Protein AF-A0A2V9PQK1-F1 (afdb_monomer_lite)

Sequence (66 aa):
VEHPWTVESLAVACGMSRSAFAVCFKDLVGETPLQYLTGWRMQKATGLLQKGDKKLFEVAKSVGYD

Structure (mmCIF, N/CA/C/O backbone):
data_AF-A0A2V9PQK1-F1
#
_entry.id   AF-A0A2V9PQK1-F1
#
loop_
_atom_site.group_PDB
_atom_site.id
_atom_site.type_symbol
_atom_site.label_atom_id
_atom_site.label_alt_id
_atom_site.label_comp_id
_atom_site.label_asym_id
_atom_site.label_entity_id
_atom_site.label_seq_id
_atom_site.pdbx_PDB_ins_code
_atom_site.Cartn_x
_atom_site.Cartn_y
_atom_site.Cartn_z
_atom_site.occupancy
_atom_site.B_iso_or_equiv
_atom_site.auth_seq_id
_atom_site.auth_comp_id
_atom_site.auth_asym_id
_atom_site.auth_atom_id
_atom_site.pdbx_PDB_model_num
ATOM 1 N N . VAL A 1 1 ? -1.366 -9.344 13.034 1.00 41.59 1 VAL A N 1
ATOM 2 C CA . VAL A 1 1 ? -0.440 -8.229 12.736 1.00 41.59 1 VAL A CA 1
ATOM 3 C C . VAL A 1 1 ? -0.895 -7.615 11.426 1.00 41.59 1 VAL A C 1
ATOM 5 O O . VAL A 1 1 ? -0.902 -8.311 10.421 1.00 41.59 1 VAL A O 1
ATOM 8 N N . GLU A 1 2 ? -1.417 -6.390 11.446 1.00 58.62 2 GLU A N 1
ATOM 9 C CA . GLU A 1 2 ? -1.846 -5.702 10.223 1.00 58.62 2 GLU A CA 1
ATOM 10 C C . GLU A 1 2 ? -0.601 -5.085 9.578 1.00 58.62 2 GLU A C 1
ATOM 12 O O . GLU A 1 2 ? -0.021 -4.155 10.128 1.00 58.62 2 GLU A O 1
ATOM 17 N N . HIS A 1 3 ? -0.130 -5.668 8.473 1.00 62.47 3 HIS A N 1
ATOM 18 C CA . HIS A 1 3 ? 1.049 -5.167 7.766 1.00 62.47 3 HIS A CA 1
ATOM 19 C C . HIS A 1 3 ? 0.696 -3.895 6.976 1.00 62.47 3 HIS A C 1
ATOM 21 O O . HIS A 1 3 ? -0.267 -3.921 6.201 1.00 62.47 3 HIS A O 1
ATOM 27 N N . PRO A 1 4 ? 1.462 -2.797 7.121 1.00 73.44 4 PRO A N 1
ATOM 28 C CA . PRO A 1 4 ? 1.285 -1.602 6.309 1.00 73.44 4 PRO A CA 1
ATOM 29 C C . PRO A 1 4 ? 1.790 -1.886 4.890 1.00 73.44 4 PRO A C 1
ATOM 31 O O . PRO A 1 4 ? 2.979 -1.788 4.593 1.00 73.44 4 PRO A O 1
ATOM 34 N N . TRP A 1 5 ? 0.884 -2.292 4.001 1.00 86.38 5 TRP A N 1
ATOM 35 C CA . TRP A 1 5 ? 1.228 -2.524 2.600 1.00 86.38 5 TRP A CA 1
ATOM 36 C C . TRP A 1 5 ? 1.628 -1.215 1.925 1.00 86.38 5 TRP A C 1
ATOM 38 O O . TRP A 1 5 ? 0.854 -0.254 1.898 1.00 86.38 5 TRP A O 1
ATOM 48 N N . THR A 1 6 ? 2.827 -1.190 1.356 1.00 90.50 6 THR A N 1
ATOM 49 C CA . THR A 1 6 ? 3.334 -0.124 0.495 1.00 90.50 6 THR A CA 1
ATOM 50 C C . THR A 1 6 ? 3.584 -0.712 -0.889 1.00 90.50 6 THR A C 1
ATOM 52 O O . THR A 1 6 ? 3.693 -1.926 -1.054 1.00 90.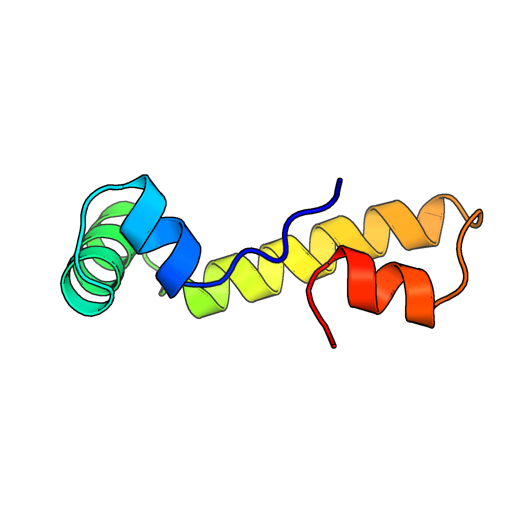50 6 THR A O 1
ATOM 55 N N . VAL A 1 7 ? 3.703 0.142 -1.907 1.00 93.06 7 VAL A N 1
ATOM 56 C CA . VAL A 1 7 ? 4.068 -0.323 -3.258 1.00 93.06 7 VAL A CA 1
ATOM 57 C C . VAL A 1 7 ? 5.416 -1.056 -3.235 1.00 93.06 7 VAL A C 1
ATOM 59 O O . VAL A 1 7 ? 5.607 -2.027 -3.956 1.00 93.06 7 VAL A O 1
ATOM 62 N N . GLU A 1 8 ? 6.339 -0.615 -2.381 1.00 94.25 8 GLU A N 1
ATOM 63 C CA . GLU A 1 8 ? 7.637 -1.260 -2.194 1.00 94.25 8 GLU A CA 1
ATOM 64 C C . GLU A 1 8 ? 7.515 -2.641 -1.543 1.00 94.25 8 GLU A C 1
ATOM 66 O O . GLU A 1 8 ? 8.093 -3.591 -2.060 1.00 94.25 8 GLU A O 1
ATOM 71 N N . SER A 1 9 ? 6.733 -2.792 -0.467 1.00 93.25 9 SER A N 1
ATOM 72 C CA . SER A 1 9 ? 6.591 -4.100 0.184 1.00 93.25 9 SER A CA 1
ATOM 73 C C . SER A 1 9 ? 5.879 -5.122 -0.702 1.00 93.25 9 SER A C 1
ATOM 75 O O . SER A 1 9 ? 6.235 -6.299 -0.679 1.00 93.25 9 SER A O 1
ATOM 77 N N . LEU A 1 10 ? 4.941 -4.676 -1.544 1.00 93.69 10 LEU A N 1
ATOM 78 C CA . LEU A 1 10 ? 4.333 -5.517 -2.576 1.00 93.69 10 LEU A CA 1
ATOM 79 C C . LEU A 1 10 ? 5.336 -5.911 -3.666 1.00 93.69 10 LEU A C 1
ATOM 81 O O . LEU A 1 10 ? 5.411 -7.081 -4.029 1.00 93.69 10 LEU A O 1
ATOM 85 N N . ALA A 1 11 ? 6.141 -4.965 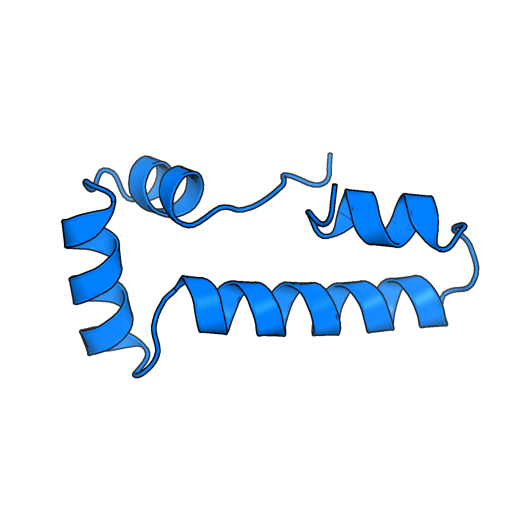-4.152 1.00 96.06 11 ALA A N 1
ATOM 86 C CA . ALA A 1 11 ? 7.166 -5.252 -5.151 1.00 96.06 11 ALA A CA 1
ATOM 87 C C . ALA A 1 11 ? 8.185 -6.282 -4.635 1.00 96.06 11 ALA A C 1
ATOM 89 O O . ALA A 1 11 ? 8.485 -7.251 -5.331 1.00 96.06 11 ALA A O 1
ATOM 90 N N . VAL A 1 12 ? 8.639 -6.124 -3.385 1.00 96.00 12 VAL A N 1
ATOM 91 C CA . VAL A 1 12 ? 9.532 -7.076 -2.706 1.00 96.00 12 VAL A CA 1
ATOM 92 C C . VAL A 1 12 ? 8.884 -8.455 -2.589 1.00 96.00 12 VAL A C 1
ATOM 94 O O . VAL A 1 12 ? 9.530 -9.450 -2.909 1.00 96.00 12 VAL A O 1
ATOM 97 N N . ALA A 1 13 ? 7.607 -8.533 -2.198 1.00 94.06 13 ALA A N 1
ATOM 98 C CA . ALA A 1 13 ? 6.879 -9.801 -2.117 1.00 94.06 13 ALA A CA 1
ATOM 99 C C . ALA A 1 13 ? 6.755 -10.509 -3.481 1.00 94.06 13 ALA A C 1
ATOM 101 O O . ALA A 1 13 ? 6.714 -11.736 -3.535 1.00 94.06 13 ALA A O 1
ATOM 102 N N . CYS A 1 14 ? 6.738 -9.748 -4.578 1.00 94.75 14 CYS A N 1
ATOM 103 C CA . CYS A 1 14 ? 6.730 -10.266 -5.946 1.00 94.75 14 CYS A CA 1
ATOM 104 C C . CYS A 1 14 ? 8.134 -10.496 -6.539 1.00 94.75 14 CYS A C 1
ATOM 106 O O . CYS A 1 14 ? 8.233 -10.903 -7.695 1.00 94.75 14 CYS A O 1
ATOM 108 N N . GLY A 1 15 ? 9.217 -10.224 -5.800 1.00 96.75 15 GLY A N 1
ATOM 109 C CA . GLY A 1 15 ? 10.590 -10.345 -6.306 1.00 96.75 15 GLY A CA 1
ATOM 110 C C . GLY A 1 15 ? 10.940 -9.331 -7.403 1.00 96.75 15 GLY A C 1
ATOM 111 O O . GLY A 1 15 ? 11.807 -9.590 -8.234 1.00 96.75 15 GLY A O 1
ATOM 112 N N . MET A 1 16 ? 10.255 -8.186 -7.433 1.00 96.94 16 MET A N 1
ATOM 113 C CA . MET A 1 16 ? 10.408 -7.152 -8.454 1.00 96.94 16 MET A CA 1
ATOM 114 C C . MET A 1 16 ? 10.962 -5.858 -7.862 1.00 96.94 16 MET A C 1
ATOM 116 O O . MET A 1 16 ? 10.746 -5.529 -6.696 1.00 96.94 16 MET A O 1
ATOM 120 N N . SER A 1 17 ? 11.629 -5.060 -8.699 1.00 97.50 17 SER A N 1
ATOM 121 C CA . SER A 1 17 ? 11.885 -3.663 -8.351 1.00 97.50 17 SER A CA 1
ATOM 122 C C . SER A 1 17 ? 10.564 -2.886 -8.276 1.00 97.50 17 SER A C 1
ATOM 124 O O . SER A 1 17 ? 9.581 -3.230 -8.938 1.00 97.50 17 SER A O 1
ATOM 126 N N . ARG A 1 18 ? 10.539 -1.788 -7.510 1.00 96.75 18 ARG A N 1
ATOM 127 C CA . ARG A 1 18 ? 9.340 -0.946 -7.349 1.00 96.75 18 ARG A CA 1
ATOM 128 C C . ARG A 1 18 ? 8.778 -0.445 -8.686 1.00 96.75 18 ARG A C 1
ATOM 130 O O . ARG A 1 18 ? 7.565 -0.397 -8.859 1.00 96.75 18 ARG A O 1
ATOM 137 N N . SER A 1 19 ? 9.647 -0.055 -9.619 1.00 97.12 19 SER A N 1
ATOM 138 C CA . SER A 1 19 ? 9.240 0.439 -10.940 1.00 97.12 19 SER A CA 1
ATOM 139 C C . SER A 1 19 ? 8.721 -0.680 -11.842 1.00 97.12 19 SER A C 1
ATOM 141 O O . SER A 1 19 ? 7.677 -0.500 -12.462 1.00 97.12 19 SER A O 1
ATOM 143 N N . ALA A 1 20 ? 9.392 -1.837 -11.876 1.00 97.44 20 ALA A N 1
ATOM 144 C CA . ALA A 1 20 ? 8.942 -2.990 -12.656 1.00 97.44 20 ALA A CA 1
ATOM 145 C C . ALA A 1 20 ? 7.577 -3.494 -12.171 1.00 97.44 20 ALA A C 1
ATOM 147 O O . ALA A 1 20 ? 6.680 -3.730 -12.978 1.00 97.44 20 ALA A O 1
ATOM 148 N N . PHE A 1 21 ? 7.394 -3.563 -10.849 1.00 97.88 21 PHE A N 1
ATOM 149 C CA . PHE A 1 21 ? 6.109 -3.884 -10.241 1.00 97.88 21 PHE A CA 1
ATOM 150 C C . PHE A 1 21 ? 5.027 -2.875 -10.635 1.00 97.88 21 PHE A C 1
ATOM 152 O O . PHE A 1 21 ? 3.947 -3.277 -11.045 1.00 97.88 21 PHE A O 1
ATOM 159 N N . ALA A 1 22 ? 5.308 -1.570 -10.559 1.00 97.06 22 ALA A N 1
ATOM 160 C CA . ALA A 1 22 ? 4.322 -0.543 -10.890 1.00 97.06 22 ALA A CA 1
ATOM 161 C C . ALA A 1 22 ? 3.845 -0.602 -12.350 1.00 97.06 22 ALA A C 1
ATOM 163 O O . ALA A 1 22 ? 2.658 -0.401 -12.599 1.00 97.06 22 ALA A O 1
ATOM 164 N N . VAL A 1 23 ? 4.752 -0.888 -13.290 1.00 97.62 23 VAL A N 1
ATOM 165 C CA . VAL A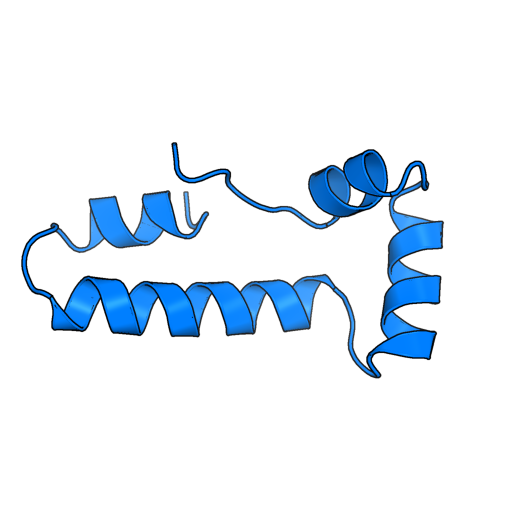 1 23 ? 4.414 -1.073 -14.710 1.00 97.62 23 VAL A CA 1
ATOM 166 C C . VAL A 1 23 ? 3.564 -2.329 -14.893 1.00 97.62 23 VAL A C 1
ATOM 168 O O . VAL A 1 23 ? 2.428 -2.226 -15.338 1.00 97.62 23 VAL A O 1
ATOM 171 N N . CYS A 1 24 ? 4.063 -3.485 -14.446 1.00 97.44 24 CYS A N 1
ATOM 172 C CA . CYS A 1 24 ? 3.364 -4.766 -14.570 1.00 97.44 24 CYS A CA 1
ATOM 173 C C . CYS A 1 24 ? 1.970 -4.736 -13.922 1.00 97.44 24 CYS A C 1
ATOM 175 O O . CYS A 1 24 ? 0.986 -5.179 -14.509 1.00 97.44 24 CYS A O 1
ATOM 177 N N . PHE A 1 25 ? 1.863 -4.153 -12.725 1.00 97.56 25 PHE A N 1
ATOM 178 C CA . PHE A 1 25 ? 0.595 -4.014 -12.018 1.00 97.56 25 PHE A CA 1
ATOM 179 C C . PHE A 1 25 ? -0.395 -3.160 -12.809 1.00 97.56 25 PHE A C 1
ATOM 181 O O . PHE A 1 25 ? -1.552 -3.544 -12.945 1.00 97.56 25 PHE A O 1
ATOM 188 N N . LYS A 1 26 ? 0.048 -2.023 -13.359 1.00 97.19 26 LYS A N 1
ATOM 189 C CA . LYS A 1 26 ? -0.821 -1.162 -14.164 1.00 97.19 26 LYS A CA 1
ATOM 190 C C . LYS A 1 26 ? -1.285 -1.862 -15.440 1.00 97.19 26 LYS A C 1
ATOM 192 O O . LYS A 1 26 ? -2.453 -1.729 -15.789 1.00 97.19 26 LYS A O 1
ATOM 197 N N . ASP A 1 27 ? -0.409 -2.614 -16.095 1.00 97.62 27 ASP A N 1
ATOM 198 C CA . ASP A 1 27 ? -0.749 -3.345 -17.319 1.00 97.62 27 ASP A CA 1
ATOM 199 C C . ASP A 1 27 ? -1.782 -4.456 -17.061 1.00 97.62 27 ASP A C 1
ATOM 201 O O . ASP A 1 27 ? -2.645 -4.703 -17.900 1.00 97.62 27 ASP A O 1
ATOM 205 N N . LEU A 1 28 ? -1.727 -5.101 -15.891 1.00 97.25 28 LEU A N 1
ATOM 206 C CA . LEU A 1 28 ? -2.636 -6.193 -15.522 1.00 97.25 28 LEU A CA 1
ATOM 207 C C . LEU A 1 28 ? -3.943 -5.723 -14.866 1.00 97.25 28 LEU A C 1
ATOM 209 O O . LEU A 1 28 ? -4.996 -6.303 -15.117 1.00 97.25 28 LEU A O 1
ATOM 213 N N . VAL A 1 29 ? -3.882 -4.711 -13.998 1.00 96.50 29 VAL A N 1
ATOM 214 C CA . VAL A 1 29 ? -5.012 -4.259 -13.161 1.00 96.50 29 VAL A CA 1
ATOM 215 C C . VAL A 1 29 ? -5.694 -3.017 -13.746 1.00 96.50 29 VAL A C 1
ATOM 217 O O . VAL A 1 29 ? -6.856 -2.752 -13.453 1.00 96.50 29 VAL A O 1
ATOM 220 N N . GLY A 1 30 ? -5.001 -2.253 -14.594 1.00 97.06 30 GLY A N 1
ATOM 221 C CA . GLY A 1 30 ? -5.520 -1.042 -15.238 1.00 97.06 30 GLY A CA 1
ATOM 222 C C 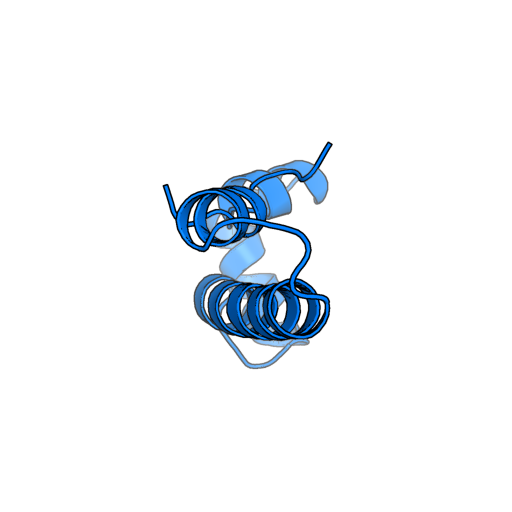. GLY A 1 30 ? -5.319 0.251 -14.438 1.00 97.06 30 GLY A C 1
ATOM 223 O O . GLY A 1 30 ? -5.524 1.339 -14.975 1.00 97.06 30 GLY A O 1
ATOM 224 N N . GLU A 1 31 ? -4.861 0.171 -13.187 1.00 95.12 31 GLU A N 1
ATOM 225 C CA . GLU A 1 31 ? -4.556 1.329 -12.340 1.00 95.12 31 GLU A CA 1
ATOM 226 C C . GLU A 1 31 ? -3.188 1.214 -11.663 1.00 95.12 31 GLU A C 1
ATOM 228 O O . GLU A 1 31 ? -2.582 0.145 -11.612 1.00 95.12 31 GLU A O 1
ATOM 233 N N . THR A 1 32 ? -2.657 2.324 -11.146 1.00 95.81 32 THR A N 1
ATOM 234 C CA . THR A 1 32 ? -1.367 2.269 -10.446 1.00 95.81 32 THR A CA 1
ATOM 235 C C . THR A 1 32 ? -1.512 1.565 -9.092 1.00 95.81 32 THR A C 1
ATOM 237 O O . THR A 1 32 ? -2.520 1.758 -8.406 1.00 95.81 32 THR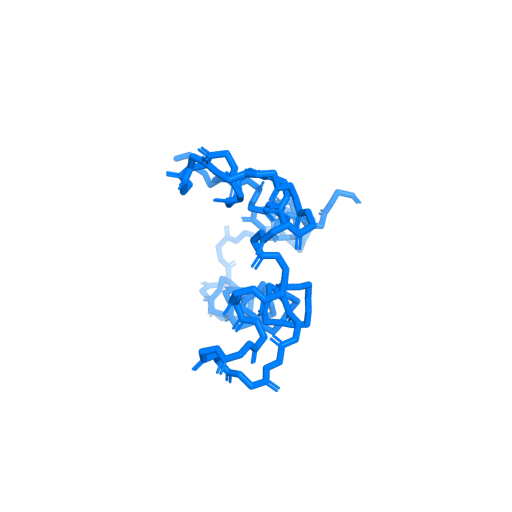 A O 1
ATOM 240 N N . PRO A 1 33 ? -0.493 0.824 -8.619 1.00 94.81 33 PRO A N 1
ATOM 241 C CA . PRO A 1 33 ? -0.602 0.129 -7.338 1.00 94.81 33 PRO A CA 1
ATOM 242 C C . PRO A 1 33 ? -0.818 1.061 -6.137 1.00 94.81 33 PRO A C 1
ATOM 244 O O . PRO A 1 33 ? -1.392 0.640 -5.137 1.00 94.81 33 PRO A O 1
ATOM 247 N N . LEU A 1 34 ? -0.407 2.334 -6.216 1.00 93.12 34 LEU A N 1
ATOM 248 C CA . LEU A 1 34 ? -0.693 3.317 -5.165 1.00 93.12 34 LEU A CA 1
ATOM 249 C C . LEU A 1 34 ? -2.184 3.693 -5.107 1.00 93.12 34 LEU A C 1
ATOM 251 O O . LEU A 1 34 ? -2.734 3.822 -4.010 1.00 93.12 34 LEU A O 1
ATOM 255 N N . GLN A 1 35 ? -2.836 3.854 -6.264 1.00 93.88 35 GLN A N 1
ATOM 256 C CA . GLN A 1 35 ? -4.276 4.125 -6.340 1.00 93.88 35 GLN A CA 1
ATOM 257 C C . GLN A 1 35 ? -5.068 2.936 -5.793 1.00 93.88 35 GLN A C 1
ATOM 259 O O . GLN A 1 35 ? -5.862 3.116 -4.868 1.00 93.88 35 GLN A O 1
ATOM 264 N N . TYR A 1 36 ? -4.732 1.727 -6.252 1.00 94.31 36 TYR A N 1
ATOM 265 C CA . TYR A 1 36 ? -5.335 0.487 -5.765 1.00 94.31 36 TYR A CA 1
ATOM 266 C C . TYR A 1 36 ? -5.185 0.346 -4.243 1.00 94.31 36 TYR A C 1
ATOM 268 O O . TYR A 1 36 ? -6.157 0.119 -3.520 1.00 94.31 36 TYR A O 1
ATOM 276 N N . LEU A 1 37 ? -3.964 0.540 -3.722 1.00 91.50 37 LEU A N 1
ATOM 277 C CA . LEU A 1 37 ? -3.706 0.475 -2.284 1.00 91.50 37 LEU A CA 1
ATOM 278 C C . LEU A 1 37 ? -4.528 1.505 -1.512 1.00 91.50 37 LEU A C 1
ATOM 280 O O . LEU A 1 37 ? -5.092 1.165 -0.479 1.00 91.50 37 LEU A O 1
ATOM 284 N N . THR A 1 38 ? -4.633 2.740 -1.997 1.00 90.81 38 THR A N 1
ATOM 285 C CA . THR A 1 38 ? -5.450 3.777 -1.348 1.00 90.81 38 THR A CA 1
ATOM 286 C C . THR A 1 38 ? -6.914 3.349 -1.228 1.00 90.81 38 THR A C 1
ATOM 288 O O . THR A 1 38 ? -7.490 3.437 -0.142 1.00 90.81 38 THR A O 1
ATOM 291 N N . GLY A 1 39 ? -7.502 2.822 -2.307 1.00 90.69 39 GLY A N 1
ATOM 292 C CA . GLY A 1 39 ? -8.878 2.319 -2.297 1.00 90.69 39 GLY A CA 1
ATOM 293 C C . GLY A 1 39 ? -9.066 1.156 -1.322 1.00 90.69 39 GLY A C 1
ATOM 294 O O . GLY A 1 39 ? -9.968 1.177 -0.481 1.00 90.69 39 GLY A O 1
ATOM 295 N N . TRP A 1 40 ? -8.150 0.185 -1.358 1.00 90.31 40 TRP A N 1
ATOM 296 C CA . TRP A 1 40 ? -8.163 -0.966 -0.456 1.00 90.31 40 TRP A CA 1
ATOM 297 C C . TRP A 1 40 ? -8.095 -0.561 1.021 1.00 90.31 40 TRP A C 1
ATOM 299 O O . TRP A 1 40 ? -8.821 -1.095 1.864 1.00 90.31 40 TRP A O 1
ATOM 309 N N . ARG A 1 41 ? -7.245 0.419 1.347 1.00 89.44 41 ARG A N 1
ATOM 310 C CA . ARG A 1 41 ? -7.109 0.948 2.710 1.00 89.44 41 ARG A CA 1
ATOM 311 C C . ARG A 1 41 ? -8.409 1.564 3.206 1.00 89.44 41 ARG A C 1
ATOM 313 O O . ARG A 1 41 ? -8.806 1.279 4.333 1.00 89.44 41 ARG A O 1
ATOM 320 N N . MET A 1 42 ? -9.094 2.339 2.368 1.00 88.94 42 MET A N 1
ATOM 321 C CA . MET A 1 42 ? -10.381 2.940 2.721 1.00 88.94 42 MET A CA 1
ATOM 322 C C . MET A 1 42 ? -11.470 1.885 2.909 1.00 88.94 42 MET A C 1
ATOM 324 O O . MET A 1 42 ? -12.161 1.913 3.922 1.00 88.94 42 MET A O 1
ATOM 328 N N . GLN A 1 43 ? -11.569 0.896 2.015 1.00 88.19 43 GLN A N 1
ATOM 329 C CA . GLN A 1 43 ? -12.535 -0.199 2.159 1.00 88.19 43 GLN A CA 1
ATOM 330 C C . GLN A 1 43 ? -12.325 -0.970 3.471 1.00 88.19 43 GLN A C 1
ATOM 332 O O . GLN A 1 43 ? -13.277 -1.265 4.200 1.00 88.19 43 GLN A O 1
ATOM 337 N N . LYS A 1 44 ? -11.064 -1.251 3.815 1.00 86.50 44 LYS A N 1
ATOM 338 C CA . LYS A 1 44 ? -10.707 -1.899 5.079 1.00 86.50 44 LYS A CA 1
ATOM 339 C C . LYS A 1 44 ? -11.019 -1.006 6.286 1.00 86.50 44 LYS A C 1
ATOM 341 O O . LYS A 1 44 ? -11.556 -1.500 7.278 1.00 86.50 44 LYS A O 1
ATOM 346 N N . ALA A 1 45 ? -10.726 0.293 6.201 1.00 86.94 45 ALA A N 1
ATOM 347 C CA . ALA A 1 45 ? -11.025 1.258 7.256 1.00 86.94 45 ALA A CA 1
ATOM 348 C C . ALA A 1 45 ? -12.531 1.338 7.517 1.00 86.94 45 ALA A C 1
ATOM 350 O O . ALA A 1 45 ? -12.945 1.270 8.669 1.00 86.94 45 ALA A O 1
ATOM 351 N N . THR A 1 46 ? -13.358 1.389 6.469 1.00 86.88 46 THR A N 1
ATOM 352 C CA . THR A 1 46 ? -14.821 1.374 6.593 1.00 86.88 46 THR A CA 1
ATOM 353 C C . THR A 1 46 ? -15.307 0.138 7.345 1.00 86.88 46 THR A C 1
ATOM 355 O O . 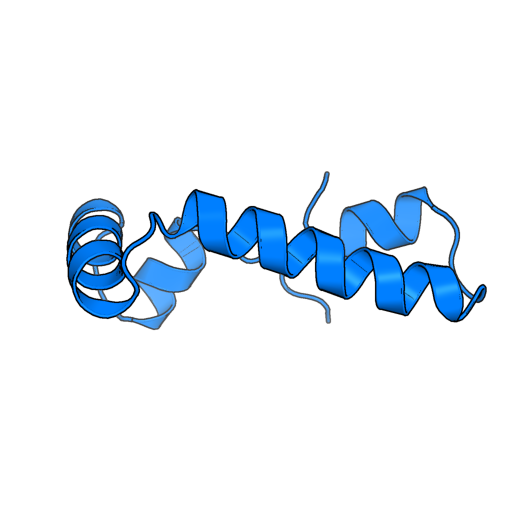THR A 1 46 ? -16.079 0.274 8.292 1.00 86.88 46 THR A O 1
ATOM 358 N N . GLY A 1 47 ? -14.814 -1.054 6.996 1.00 85.81 47 GLY A N 1
ATOM 359 C CA . GLY A 1 47 ? -15.190 -2.287 7.696 1.00 85.81 47 GLY A CA 1
ATOM 360 C C . GLY A 1 47 ? -14.762 -2.310 9.169 1.00 85.81 47 GLY A C 1
ATOM 361 O O . GLY A 1 47 ? -15.472 -2.856 10.010 1.00 85.81 47 GLY A O 1
ATOM 362 N N . LEU A 1 48 ? -13.621 -1.703 9.506 1.00 85.25 48 LEU A N 1
ATOM 363 C CA . LEU A 1 48 ? -13.167 -1.575 10.895 1.00 85.25 48 LEU A CA 1
ATOM 364 C C . LEU A 1 48 ? -13.975 -0.536 11.680 1.00 85.25 48 LEU A C 1
ATOM 366 O O . LEU A 1 48 ? -14.318 -0.787 12.832 1.00 85.25 48 LEU A O 1
ATOM 370 N N . LEU A 1 49 ? -14.318 0.594 11.061 1.00 86.94 49 LEU A N 1
ATOM 371 C CA . LEU A 1 49 ? -15.139 1.636 11.679 1.00 86.94 49 LEU A CA 1
ATOM 372 C C . LEU A 1 49 ? -16.565 1.150 11.952 1.00 86.94 49 LEU A C 1
ATOM 374 O O . LEU A 1 49 ? -17.110 1.444 13.009 1.00 86.94 49 LEU A O 1
ATOM 378 N N . GLN A 1 50 ? -17.147 0.360 11.046 1.00 88.38 50 GLN A N 1
ATOM 379 C CA . GLN A 1 50 ? -18.484 -0.219 11.226 1.00 88.38 50 GLN A CA 1
ATOM 380 C C . GLN A 1 50 ? -18.575 -1.180 12.417 1.00 88.38 50 GLN A C 1
ATOM 382 O O . GLN A 1 50 ? -19.647 -1.310 13.001 1.00 88.38 50 GLN A O 1
ATOM 387 N N . LYS A 1 51 ? -17.471 -1.837 12.796 1.00 87.12 51 LYS A N 1
ATOM 388 C CA . LYS A 1 51 ? -17.436 -2.705 13.983 1.00 87.12 51 LYS A CA 1
ATOM 389 C C . LYS A 1 51 ? -17.482 -1.916 15.292 1.00 87.12 51 LYS A C 1
ATOM 391 O O . LYS A 1 51 ? -17.934 -2.453 16.288 1.00 87.12 51 LYS A O 1
ATOM 396 N N . GLY A 1 52 ? -17.031 -0.659 15.299 1.00 81.44 52 GLY A N 1
ATOM 397 C CA . GLY A 1 52 ? -17.093 0.223 16.472 1.00 81.44 52 GLY A CA 1
ATOM 398 C C . GLY A 1 52 ? -16.105 -0.091 17.607 1.00 81.44 52 GLY A C 1
ATOM 399 O O . GLY A 1 52 ? -16.046 0.661 18.574 1.00 81.44 52 GLY A O 1
ATOM 400 N N . ASP A 1 53 ? -15.293 -1.144 17.487 1.00 80.81 53 ASP A N 1
ATOM 401 C CA . ASP A 1 53 ? -14.451 -1.651 18.585 1.00 80.81 53 ASP A CA 1
ATOM 402 C C . ASP A 1 53 ? -13.083 -0.956 18.730 1.00 80.81 53 ASP A C 1
ATOM 404 O O . ASP A 1 53 ? -12.331 -1.245 19.661 1.00 80.81 53 ASP A O 1
ATOM 408 N N . LYS A 1 54 ? -12.708 -0.078 17.792 1.00 83.06 54 LYS A N 1
ATOM 409 C CA . LYS A 1 54 ? -11.387 0.574 17.742 1.00 83.06 54 LYS A CA 1
ATOM 410 C C . LYS A 1 54 ? -11.523 2.088 17.634 1.00 83.06 54 LYS A C 1
ATOM 412 O O . LYS A 1 54 ? -12.407 2.591 16.941 1.00 83.06 54 LYS A O 1
ATOM 417 N N . LYS A 1 55 ? -10.604 2.833 18.255 1.00 86.25 55 LYS A N 1
ATOM 418 C CA . LYS A 1 55 ? -10.527 4.291 18.083 1.00 86.25 55 LYS A CA 1
ATOM 419 C C . LYS A 1 55 ? -10.092 4.633 16.656 1.00 86.25 55 LYS A C 1
ATOM 421 O O . LYS A 1 55 ? -9.313 3.905 16.046 1.00 86.25 55 LYS A O 1
ATOM 426 N N . LEU A 1 56 ? -10.520 5.792 16.150 1.00 83.44 56 LEU A N 1
ATOM 427 C CA . LEU A 1 56 ? -10.210 6.254 14.787 1.00 83.44 56 LEU A CA 1
ATOM 428 C C . LEU A 1 56 ? -8.706 6.207 14.458 1.00 83.44 56 LEU A C 1
ATOM 430 O O . LEU A 1 56 ? -8.326 5.743 13.388 1.00 83.44 56 LEU A O 1
ATOM 434 N N . PHE A 1 57 ? -7.852 6.632 15.393 1.00 84.88 57 PHE A N 1
ATOM 435 C CA . PHE A 1 57 ? -6.395 6.599 15.221 1.00 84.88 57 PHE A CA 1
ATOM 436 C C . PHE A 1 57 ? -5.843 5.168 15.092 1.00 84.88 57 PHE A C 1
ATOM 438 O O . PHE A 1 57 ? -4.962 4.904 14.278 1.00 84.88 57 PHE A O 1
ATOM 445 N N . GLU A 1 58 ? -6.396 4.217 15.847 1.00 83.81 58 GLU A N 1
ATOM 446 C CA . GLU A 1 58 ? -6.007 2.806 15.757 1.00 83.81 58 GLU A CA 1
ATOM 447 C C . GLU A 1 58 ? -6.436 2.202 14.416 1.00 83.81 58 GLU A C 1
ATOM 449 O O . GLU A 1 58 ? -5.703 1.403 13.831 1.00 83.81 58 GLU A O 1
ATOM 454 N N . VAL A 1 59 ? -7.597 2.621 13.896 1.00 83.38 59 VAL A N 1
ATOM 455 C CA . VAL A 1 59 ? -8.051 2.239 12.556 1.00 83.38 59 VAL A CA 1
ATOM 456 C C . VAL A 1 59 ? -7.137 2.828 11.480 1.00 83.38 59 VAL A C 1
ATOM 458 O O . VAL A 1 59 ? -6.700 2.080 10.609 1.00 83.38 59 VAL A O 1
ATOM 461 N N . ALA A 1 60 ? -6.778 4.111 11.554 1.00 81.62 60 ALA A N 1
ATOM 462 C CA . ALA A 1 60 ? -5.866 4.750 10.599 1.00 81.62 60 ALA A CA 1
ATOM 463 C C . ALA A 1 60 ? -4.530 3.991 10.498 1.00 81.62 60 ALA A C 1
ATOM 465 O O . ALA A 1 60 ? -4.157 3.521 9.417 1.00 81.62 60 ALA A O 1
ATOM 466 N N . LYS A 1 61 ? -3.897 3.729 11.648 1.00 82.88 61 LYS A N 1
ATOM 467 C CA . LYS A 1 61 ? -2.641 2.976 11.721 1.00 82.88 61 LYS A CA 1
ATOM 468 C C . LYS A 1 61 ? -2.771 1.560 11.155 1.00 82.88 61 LYS A C 1
ATOM 470 O O . LYS A 1 61 ? -1.911 1.088 10.415 1.00 82.88 61 LYS A O 1
ATOM 475 N N . SER A 1 62 ? -3.883 0.881 11.439 1.00 79.00 62 SER A N 1
ATOM 476 C CA . SER A 1 62 ? -4.133 -0.490 10.970 1.00 79.00 62 SER A CA 1
ATOM 477 C C . SER A 1 62 ? -4.307 -0.651 9.457 1.00 79.00 62 SER A C 1
ATOM 479 O O . SER A 1 62 ? -4.167 -1.755 8.910 1.00 79.00 62 SER A O 1
ATOM 481 N N . VAL A 1 63 ? -4.638 0.441 8.770 1.00 81.44 63 VAL A N 1
ATOM 482 C CA . VAL A 1 63 ? -4.751 0.480 7.311 1.00 81.44 63 VAL A CA 1
ATOM 483 C C . VAL A 1 63 ? -3.553 1.192 6.672 1.00 81.44 63 VAL A C 1
ATOM 485 O O . VAL A 1 63 ? -3.543 1.420 5.471 1.00 81.44 63 VAL A O 1
ATOM 488 N N . GLY A 1 64 ? -2.509 1.503 7.443 1.00 74.31 64 GLY A N 1
ATOM 489 C CA . GLY A 1 64 ? -1.269 2.084 6.930 1.00 74.31 64 GLY A CA 1
ATOM 490 C C . GLY A 1 64 ? -1.310 3.597 6.704 1.00 74.31 64 GLY A C 1
ATOM 491 O O . GLY A 1 64 ? -0.481 4.096 5.941 1.00 74.31 64 GLY A O 1
ATOM 492 N N . TYR A 1 65 ? -2.260 4.313 7.315 1.00 72.06 65 TYR A N 1
ATOM 493 C CA . TYR A 1 65 ? -2.146 5.756 7.534 1.00 72.06 65 TYR A CA 1
ATOM 494 C C . TYR A 1 65 ? -1.427 5.962 8.877 1.00 72.06 65 TYR A C 1
ATOM 496 O O . TYR A 1 65 ? -2.045 5.789 9.927 1.00 72.06 65 TYR A O 1
ATOM 504 N N . ASP A 1 66 ? -0.127 6.252 8.827 1.00 64.81 66 ASP A N 1
ATOM 505 C CA . ASP A 1 66 ? 0.647 6.790 9.959 1.00 64.81 66 ASP A CA 1
ATOM 506 C C . ASP A 1 66 ? 0.673 8.325 9.893 1.00 64.81 66 ASP A C 1
ATOM 508 O O . ASP A 1 66 ? 0.689 8.863 8.757 1.00 64.81 66 ASP A O 1
#

Radius of gyration: 13.47 Å; chains: 1; bounding box: 30×17×36 Å

Foldseek 3Di:
DQDQDDLCVVCVVVVHHSVVSQVVCCVVVVDGVVVVLVVVLVVQLVVVVVVVPDDSVVSCVSSNND

Secondary structure (DSSP, 8-state):
------HHHHHHHTT--HHHHHHHHHHHHSS-HHHHHHHHHHHHHHHHHHH--S-HHHHHHHTT--

pLDDT: mean 88.15, std 10.49, range [41.59, 97.88]